Protein AF-X1HM21-F1 (afdb_monomer)

pLDDT: mean 89.94, std 10.18, range [61.56, 97.19]

Organism: NCBI:txid412755

Radius of gyration: 11.11 Å; Cα contacts (8 Å, |Δi|>4): 83; chains: 1; bounding box: 26×28×23 Å

Sequence (54 aa):
IIGAIQDPQFGALVMFGSGGIEVEGLKDVQFALAPLKYLEAKQLLEDTWAGKKL

InterPro domains:
  IPR051538 Acyl-CoA Synthetase/Transferase [PTHR43334] (1-54)

Structure (mmCIF, N/CA/C/O backbone):
data_AF-X1HM21-F1
#
_entry.id   AF-X1HM21-F1
#
loop_
_atom_site.group_PDB
_atom_site.id
_atom_site.type_symbol
_atom_site.label_atom_id
_atom_site.label_alt_id
_atom_site.label_comp_id
_atom_site.label_asym_id
_atom_site.label_entity_id
_atom_site.label_seq_id
_atom_site.pdbx_PDB_ins_code
_atom_site.Cartn_x
_atom_site.Cartn_y
_atom_site.Cartn_z
_atom_site.occupancy
_atom_site.B_iso_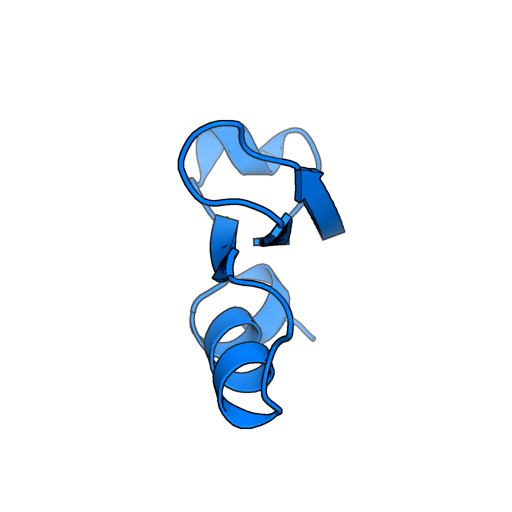or_equiv
_atom_site.auth_seq_id
_atom_site.auth_comp_id
_atom_site.auth_asym_id
_atom_site.auth_atom_id
_atom_site.pdbx_PDB_model_num
ATOM 1 N N . ILE A 1 1 ? 6.647 2.836 -0.256 1.00 90.19 1 ILE A N 1
ATOM 2 C CA . ILE A 1 1 ? 6.292 2.521 1.148 1.00 90.19 1 ILE A CA 1
ATOM 3 C C . ILE A 1 1 ? 5.031 1.686 1.169 1.00 90.19 1 ILE A C 1
ATOM 5 O O . ILE A 1 1 ? 4.244 1.772 0.233 1.00 90.19 1 ILE A O 1
ATOM 9 N N . ILE A 1 2 ? 4.848 0.908 2.231 1.00 93.38 2 ILE A N 1
ATOM 10 C CA . ILE A 1 2 ? 3.583 0.247 2.531 1.00 93.38 2 ILE A CA 1
ATOM 11 C C . ILE A 1 2 ? 3.139 0.687 3.9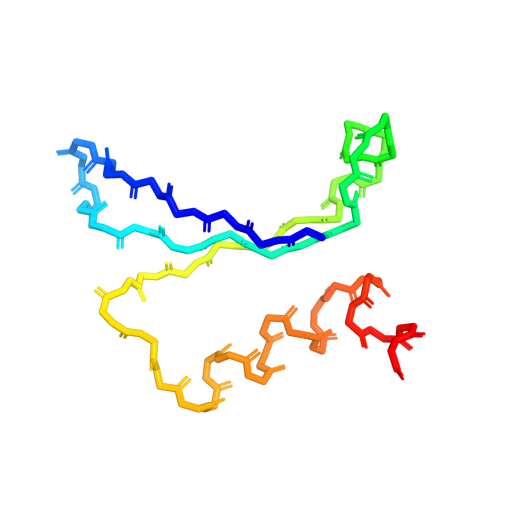24 1.00 93.38 2 ILE A C 1
ATOM 13 O O . ILE A 1 2 ? 3.977 0.845 4.814 1.00 93.38 2 ILE A O 1
ATOM 17 N N . GLY A 1 3 ? 1.848 0.930 4.097 1.00 93.38 3 GLY A N 1
ATOM 18 C CA . GLY A 1 3 ? 1.262 1.316 5.375 1.00 93.38 3 GLY A CA 1
ATOM 19 C C . GLY A 1 3 ? -0.051 0.591 5.613 1.00 93.38 3 GLY A C 1
ATOM 20 O O . GLY A 1 3 ? -0.692 0.136 4.669 1.00 93.38 3 GLY A O 1
ATOM 21 N N . ALA A 1 4 ? -0.443 0.491 6.876 1.00 95.06 4 ALA A N 1
ATOM 22 C CA . ALA A 1 4 ? -1.739 -0.033 7.276 1.00 95.06 4 ALA A CA 1
ATOM 23 C C . ALA A 1 4 ? -2.365 0.912 8.303 1.0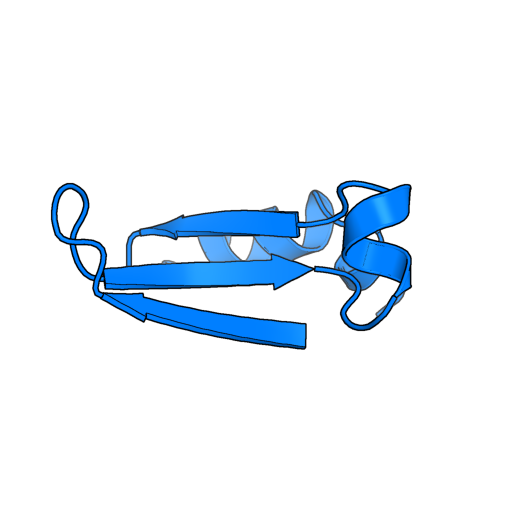0 95.06 4 ALA A C 1
ATOM 25 O O . ALA A 1 4 ? -1.665 1.424 9.179 1.00 95.06 4 ALA A O 1
ATOM 26 N N . ILE A 1 5 ? -3.667 1.152 8.184 1.00 94.62 5 ILE A N 1
ATOM 27 C CA . ILE A 1 5 ? -4.422 2.035 9.076 1.00 94.62 5 ILE A CA 1
ATOM 28 C C . ILE A 1 5 ? -5.789 1.430 9.389 1.00 94.62 5 ILE A C 1
ATOM 30 O O . ILE A 1 5 ? -6.410 0.804 8.535 1.00 94.62 5 ILE A O 1
ATOM 34 N N . GLN A 1 6 ? -6.257 1.618 10.622 1.00 97.00 6 GLN A N 1
ATOM 35 C CA . GLN A 1 6 ? -7.630 1.319 11.010 1.00 97.00 6 GLN A CA 1
AT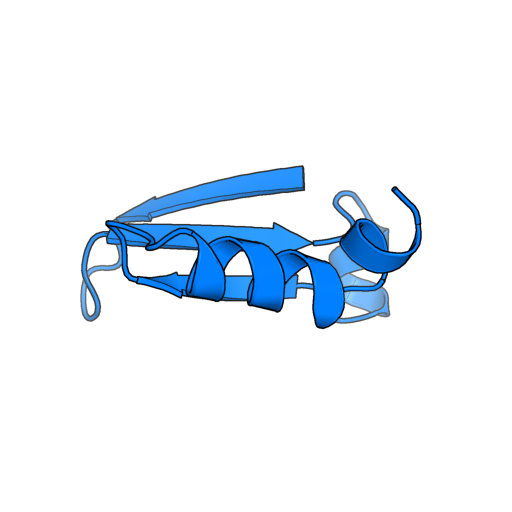OM 36 C C . GLN A 1 6 ? -8.470 2.585 10.819 1.00 97.00 6 GLN A C 1
ATOM 38 O O . GLN A 1 6 ? -8.445 3.484 11.659 1.00 97.00 6 GLN A O 1
ATOM 43 N N . ASP A 1 7 ? -9.188 2.663 9.704 1.00 95.44 7 ASP A N 1
ATOM 44 C CA . ASP A 1 7 ? -10.100 3.763 9.427 1.00 95.44 7 ASP A CA 1
ATOM 45 C C . ASP A 1 7 ? -11.440 3.563 10.171 1.00 95.44 7 ASP A C 1
ATOM 47 O O . ASP A 1 7 ? -11.995 2.457 10.148 1.00 95.44 7 ASP A O 1
ATOM 51 N N . PRO A 1 8 ? -11.985 4.600 10.835 1.00 95.38 8 PRO A N 1
ATOM 52 C CA . PRO A 1 8 ? -13.241 4.492 11.582 1.00 95.38 8 PRO A CA 1
ATOM 53 C C . PRO A 1 8 ? -14.480 4.170 10.734 1.00 95.38 8 PRO A C 1
ATOM 55 O O . PRO A 1 8 ? -15.453 3.648 11.273 1.00 95.38 8 PRO A O 1
ATOM 58 N N . GLN A 1 9 ? -14.477 4.503 9.442 1.00 96.69 9 GLN A N 1
ATOM 59 C CA . GLN A 1 9 ? -15.603 4.285 8.528 1.00 96.69 9 GLN A CA 1
ATOM 60 C C . GLN A 1 9 ? -15.421 3.010 7.704 1.00 96.69 9 GLN A C 1
ATOM 62 O O . GLN A 1 9 ? -16.365 2.240 7.536 1.00 96.69 9 GLN A O 1
ATOM 67 N N . PHE A 1 10 ? -14.212 2.784 7.193 1.00 93.00 10 PHE A N 1
ATOM 68 C CA . PHE A 1 10 ? -13.927 1.712 6.237 1.00 93.00 10 PHE A CA 1
ATOM 69 C C . PHE A 1 10 ? -13.318 0.461 6.870 1.00 93.00 10 PHE A C 1
ATOM 71 O O . PHE A 1 10 ? -13.309 -0.601 6.253 1.00 93.00 10 PHE A O 1
ATOM 78 N N . GLY A 1 11 ? -12.830 0.552 8.105 1.00 95.25 11 GLY A N 1
ATOM 79 C CA . GLY A 1 11 ? -12.137 -0.545 8.756 1.00 95.25 11 GLY A CA 1
ATOM 80 C C . GLY A 1 11 ? -10.647 -0.582 8.402 1.00 95.25 11 GLY A C 1
ATOM 81 O O . GLY A 1 11 ? -10.005 0.451 8.231 1.00 95.25 11 GLY A O 1
ATOM 82 N N . ALA A 1 12 ? -10.064 -1.778 8.339 1.00 97.12 12 ALA A N 1
ATOM 83 C CA . ALA A 1 12 ? -8.637 -1.924 8.070 1.00 97.12 12 ALA A CA 1
ATOM 84 C C . ALA A 1 12 ? -8.322 -1.618 6.594 1.00 97.12 12 ALA A C 1
ATOM 86 O O . ALA A 1 12 ? -8.865 -2.249 5.687 1.00 97.12 12 ALA A O 1
ATOM 87 N N . LEU A 1 13 ? -7.413 -0.676 6.363 1.00 96.62 13 LEU A N 1
AT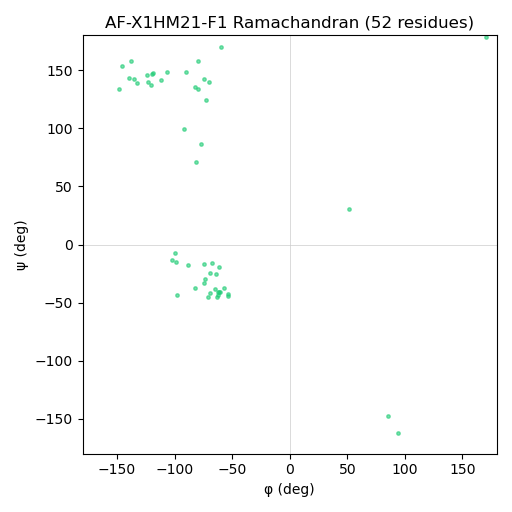OM 88 C CA . LEU A 1 13 ? -6.930 -0.269 5.048 1.00 96.62 13 LEU A CA 1
ATOM 89 C C . LEU A 1 13 ? -5.428 -0.517 4.928 1.00 96.62 13 LEU A C 1
ATOM 91 O O . LEU A 1 13 ? -4.674 -0.361 5.890 1.00 96.62 13 LEU A O 1
ATOM 95 N N . VAL A 1 14 ? -4.996 -0.839 3.714 1.00 95.94 14 VAL A N 1
ATOM 96 C CA . VAL A 1 14 ? -3.595 -0.884 3.293 1.00 95.94 14 VAL A CA 1
ATOM 97 C C . VAL A 1 14 ? -3.349 0.232 2.287 1.00 95.94 14 VAL A C 1
ATOM 99 O O . VAL A 1 14 ? -4.192 0.515 1.439 1.00 95.94 14 VAL A O 1
ATOM 102 N N . MET A 1 15 ? -2.179 0.848 2.387 1.00 93.38 15 MET A N 1
ATOM 103 C CA . MET A 1 15 ? -1.693 1.924 1.535 1.00 93.38 15 MET A CA 1
ATOM 104 C C . MET A 1 15 ? -0.394 1.493 0.851 1.00 93.38 15 MET A C 1
ATOM 106 O O . MET A 1 15 ? 0.498 0.964 1.519 1.00 93.38 15 MET A O 1
ATOM 110 N N . PHE A 1 16 ? -0.245 1.789 -0.440 1.00 95.38 16 PHE A N 1
ATOM 111 C CA . PHE A 1 16 ? 1.003 1.614 -1.187 1.00 95.38 16 PHE A CA 1
ATOM 112 C C . PHE A 1 16 ? 1.309 2.840 -2.061 1.00 95.38 16 PHE A C 1
ATOM 114 O O .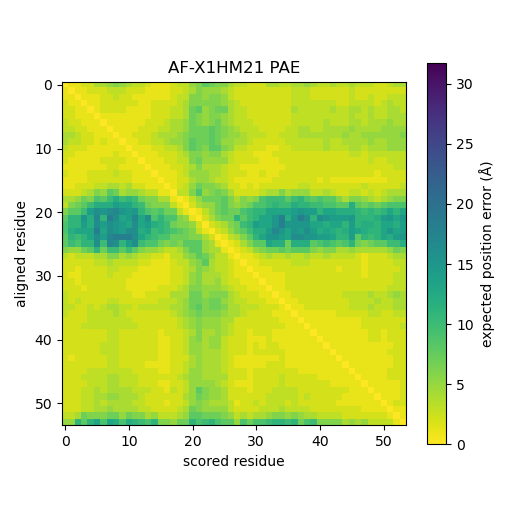 PHE A 1 16 ? 0.388 3.431 -2.614 1.00 95.38 16 PHE A O 1
ATOM 121 N N . GLY A 1 17 ? 2.585 3.231 -2.180 1.00 93.69 17 GLY A N 1
ATOM 122 C CA . GLY A 1 17 ? 2.987 4.405 -2.974 1.00 93.69 17 GLY A CA 1
ATOM 123 C C . GLY A 1 17 ? 4.451 4.838 -2.820 1.00 93.69 17 GLY A C 1
ATOM 124 O O . GLY A 1 17 ? 5.201 4.245 -2.031 1.00 93.69 17 GLY A O 1
ATOM 125 N N . SER A 1 18 ? 4.880 5.877 -3.545 1.00 89.50 18 SER A N 1
ATOM 126 C CA . SER A 1 18 ? 6.242 6.441 -3.476 1.00 89.50 18 SER A CA 1
ATOM 127 C C . SER A 1 18 ? 6.407 7.309 -2.221 1.00 89.50 18 SER A C 1
ATOM 129 O O . SER A 1 18 ? 6.147 8.503 -2.241 1.00 89.50 18 SER A O 1
ATOM 131 N N . GLY A 1 19 ? 6.760 6.705 -1.083 1.00 80.81 19 GLY A N 1
ATOM 132 C CA . GLY A 1 19 ? 6.856 7.411 0.206 1.00 80.81 19 GLY A CA 1
ATOM 133 C C . GLY A 1 19 ? 7.862 8.569 0.246 1.00 80.81 19 GLY A C 1
ATOM 134 O O . GLY A 1 19 ? 8.697 8.706 -0.637 1.00 80.81 19 GLY A O 1
ATOM 135 N N . GLY A 1 20 ? 7.829 9.358 1.325 1.00 75.81 20 GLY A N 1
ATOM 136 C CA . GLY A 1 20 ? 8.684 10.540 1.506 1.00 75.81 20 GLY A CA 1
ATOM 137 C C . GLY A 1 20 ? 7.996 11.833 1.056 1.00 75.81 20 GLY A C 1
ATOM 138 O O . GLY A 1 20 ? 6.777 11.867 0.908 1.00 75.81 20 GLY A O 1
ATOM 139 N N . ILE A 1 21 ? 8.772 12.899 0.835 1.00 65.31 21 ILE A N 1
ATOM 140 C CA . ILE A 1 21 ? 8.249 14.208 0.385 1.00 65.31 21 ILE A CA 1
ATOM 141 C C . ILE A 1 21 ? 7.549 14.140 -0.986 1.00 65.31 21 ILE A C 1
ATOM 143 O O . ILE A 1 21 ? 6.756 15.012 -1.327 1.00 65.31 21 ILE A O 1
ATOM 147 N N . GLU A 1 22 ? 7.820 13.092 -1.768 1.00 61.56 22 GLU A N 1
ATOM 148 C CA . GLU A 1 22 ? 7.268 12.894 -3.110 1.00 61.56 22 GLU A CA 1
ATOM 149 C C . GLU A 1 22 ? 5.785 12.465 -3.101 1.00 61.56 22 GLU A C 1
ATOM 151 O O . GLU A 1 22 ? 5.102 12.650 -4.110 1.00 61.56 22 GLU A O 1
ATOM 156 N N . VAL A 1 23 ? 5.245 11.986 -1.966 1.00 63.75 23 VAL A N 1
ATOM 157 C CA . VAL A 1 23 ? 3.816 11.618 -1.833 1.00 63.75 23 VAL A CA 1
ATOM 158 C C . VAL A 1 23 ? 2.908 12.832 -2.023 1.00 63.75 23 VAL A C 1
ATOM 160 O O . VAL A 1 23 ? 1.907 12.755 -2.737 1.00 63.75 23 VAL A O 1
ATOM 163 N N . GLU A 1 24 ? 3.249 13.961 -1.399 1.00 62.66 24 GLU A N 1
ATOM 164 C CA . GLU A 1 24 ? 2.398 15.157 -1.409 1.00 62.66 24 GLU A CA 1
ATOM 165 C C . GLU A 1 24 ? 2.414 15.861 -2.773 1.00 62.66 24 GLU A C 1
ATOM 167 O O . GLU A 1 24 ? 1.410 16.445 -3.181 1.00 62.66 24 GLU A O 1
ATOM 172 N N . GLY A 1 25 ? 3.528 15.758 -3.507 1.00 63.25 25 GLY A N 1
ATOM 173 C CA . GLY A 1 25 ? 3.697 16.382 -4.820 1.00 63.25 25 GLY A CA 1
ATOM 174 C C . GLY A 1 25 ? 3.102 15.582 -5.982 1.00 63.25 25 GLY A C 1
ATOM 175 O O . GLY A 1 25 ? 2.554 16.179 -6.908 1.00 63.25 25 GLY A O 1
ATOM 176 N N . LEU A 1 26 ? 3.190 14.246 -5.947 1.00 68.06 26 LEU A N 1
ATOM 177 C CA . LEU A 1 26 ? 2.786 13.382 -7.068 1.00 68.06 26 LEU A CA 1
ATOM 178 C C . LEU A 1 26 ? 1.431 12.697 -6.875 1.00 68.06 26 LEU A C 1
ATOM 180 O O . LEU A 1 26 ? 0.892 12.163 -7.843 1.00 68.06 26 LEU A O 1
ATOM 184 N N . LYS A 1 27 ? 0.877 12.703 -5.654 1.00 79.50 27 LYS A N 1
ATOM 185 C CA . LYS A 1 27 ? -0.307 11.904 -5.289 1.00 79.50 27 LYS A CA 1
ATOM 186 C C . LYS A 1 27 ? -0.159 10.420 -5.668 1.00 79.50 27 LYS A C 1
ATOM 188 O O . LYS A 1 27 ? -1.149 9.758 -5.965 1.00 79.50 27 LYS A O 1
ATOM 193 N N . ASP A 1 28 ? 1.071 9.900 -5.655 1.00 90.19 28 ASP A N 1
ATOM 194 C CA . ASP A 1 28 ? 1.375 8.504 -5.985 1.00 90.19 28 ASP A CA 1
ATOM 195 C C . ASP A 1 28 ? 1.114 7.597 -4.782 1.00 90.19 28 ASP A C 1
ATOM 197 O O . ASP A 1 28 ? 2.030 7.133 -4.098 1.00 90.19 28 ASP A O 1
ATOM 201 N N . VAL A 1 29 ? -0.164 7.410 -4.473 1.00 90.75 29 VAL A N 1
ATOM 202 C CA . VAL A 1 29 ? -0.610 6.570 -3.370 1.00 90.75 29 VAL A CA 1
ATOM 203 C C . VAL A 1 29 ? -1.948 5.935 -3.710 1.00 90.75 29 VAL A C 1
ATOM 205 O O . VAL A 1 29 ? -2.864 6.607 -4.174 1.00 90.75 29 VAL A O 1
ATOM 208 N N . GLN A 1 30 ? -2.063 4.637 -3.452 1.00 93.94 30 GLN A N 1
ATOM 209 C CA . GLN A 1 30 ? -3.293 3.874 -3.613 1.00 93.94 30 GLN A CA 1
ATOM 210 C C . GLN A 1 30 ? -3.661 3.183 -2.302 1.00 93.94 30 GLN A C 1
ATOM 212 O O . GLN A 1 30 ? -2.789 2.745 -1.544 1.00 93.94 30 GLN A O 1
ATOM 217 N N . PHE A 1 31 ? -4.966 3.081 -2.055 1.00 93.44 31 PHE A N 1
ATOM 218 C CA . PHE A 1 31 ? -5.539 2.464 -0.862 1.00 93.44 31 PHE A CA 1
ATOM 219 C C . PHE A 1 31 ? -6.418 1.277 -1.239 1.00 93.44 31 PHE A C 1
ATOM 221 O O . PHE A 1 31 ? -7.106 1.299 -2.258 1.00 93.44 31 PHE A O 1
ATOM 228 N N . ALA A 1 32 ? -6.436 0.263 -0.382 1.00 96.06 32 ALA A N 1
ATOM 229 C CA . ALA A 1 32 ? -7.313 -0.889 -0.517 1.00 96.06 32 ALA A CA 1
ATOM 230 C C . ALA A 1 32 ? -7.754 -1.412 0.851 1.00 96.06 32 ALA A C 1
ATOM 232 O O . ALA A 1 32 ? -7.045 -1.263 1.846 1.00 96.06 32 ALA A O 1
ATOM 233 N N . LEU A 1 33 ? -8.920 -2.055 0.891 1.00 96.50 33 LEU A N 1
ATOM 234 C CA . LEU A 1 33 ? -9.417 -2.728 2.088 1.00 96.50 33 LEU A CA 1
ATOM 235 C C . LEU A 1 33 ? -8.589 -3.974 2.396 1.00 96.50 33 LEU A C 1
ATOM 237 O O . LEU A 1 33 ? -8.226 -4.741 1.505 1.00 96.50 33 LEU A O 1
ATOM 241 N N . ALA A 1 34 ? -8.321 -4.183 3.681 1.00 95.38 34 ALA A N 1
ATOM 242 C CA . ALA A 1 34 ? -7.772 -5.429 4.182 1.00 95.38 34 ALA A CA 1
ATOM 243 C C . ALA A 1 34 ? -8.905 -6.403 4.566 1.00 95.38 34 ALA A C 1
ATOM 245 O O . ALA A 1 34 ? -9.945 -5.968 5.066 1.00 95.38 34 ALA A O 1
ATOM 246 N N . PRO A 1 35 ? -8.691 -7.724 4.424 1.00 95.19 35 PRO A N 1
ATOM 247 C CA . PRO A 1 35 ? -7.505 -8.368 3.855 1.00 95.19 35 PRO A CA 1
ATOM 248 C C . PRO A 1 35 ? -7.442 -8.255 2.322 1.00 95.19 35 PRO A C 1
ATOM 250 O O . PRO A 1 35 ? -8.450 -8.401 1.639 1.00 95.19 35 PRO A O 1
ATOM 253 N N . LEU A 1 36 ? -6.228 -8.062 1.799 1.00 95.19 36 LEU A N 1
ATOM 254 C CA . LEU A 1 36 ? -5.946 -7.964 0.365 1.00 95.19 36 LEU A CA 1
ATOM 255 C C . LEU A 1 36 ? -5.829 -9.345 -0.292 1.00 95.19 36 LEU A C 1
ATOM 257 O O . LEU A 1 36 ? -5.104 -10.221 0.190 1.00 95.19 36 LEU A O 1
ATOM 261 N N . LYS A 1 37 ? -6.454 -9.515 -1.457 1.00 96.62 37 LYS A N 1
ATOM 262 C CA . LYS A 1 37 ? -6.167 -10.612 -2.388 1.00 96.62 37 LYS A CA 1
ATOM 263 C C . LYS A 1 37 ? -4.920 -10.297 -3.206 1.00 96.62 37 LYS A C 1
ATOM 265 O O . LYS A 1 37 ? -4.576 -9.142 -3.444 1.00 96.62 37 LYS A O 1
ATOM 270 N N . TYR A 1 38 ? -4.293 -11.344 -3.738 1.00 96.56 38 TYR A N 1
ATOM 271 C CA . TYR A 1 38 ? -3.121 -11.209 -4.608 1.00 96.56 38 TYR A CA 1
ATOM 272 C C . TYR A 1 38 ? -3.358 -10.260 -5.795 1.00 96.56 38 TYR A C 1
ATOM 274 O O . TYR A 1 38 ? -2.504 -9.435 -6.098 1.00 96.56 38 TYR A O 1
ATOM 282 N N . LEU A 1 39 ? -4.525 -10.345 -6.444 1.00 97.19 39 LEU A N 1
ATOM 283 C CA . LEU A 1 39 ? -4.859 -9.471 -7.575 1.00 97.19 39 LEU A CA 1
ATOM 284 C C . LEU A 1 39 ? -4.980 -8.001 -7.164 1.00 97.19 39 LEU A C 1
ATOM 286 O O . LEU A 1 39 ? -4.523 -7.133 -7.894 1.00 97.19 39 LEU A O 1
ATOM 290 N N . GLU A 1 40 ? -5.540 -7.722 -5.988 1.00 96.56 40 GLU A N 1
ATOM 291 C CA . GLU A 1 40 ? -5.661 -6.356 -5.470 1.00 96.56 40 GLU A CA 1
ATOM 292 C C . GLU A 1 40 ? -4.280 -5.801 -5.110 1.00 96.56 40 GLU A C 1
ATOM 294 O O . GLU A 1 40 ? -3.949 -4.677 -5.473 1.00 96.56 40 GLU A O 1
ATOM 299 N N . ALA A 1 41 ? -3.423 -6.620 -4.492 1.00 95.88 41 ALA A N 1
ATOM 300 C CA . ALA A 1 41 ? -2.037 -6.246 -4.224 1.00 95.88 41 ALA A CA 1
ATOM 301 C C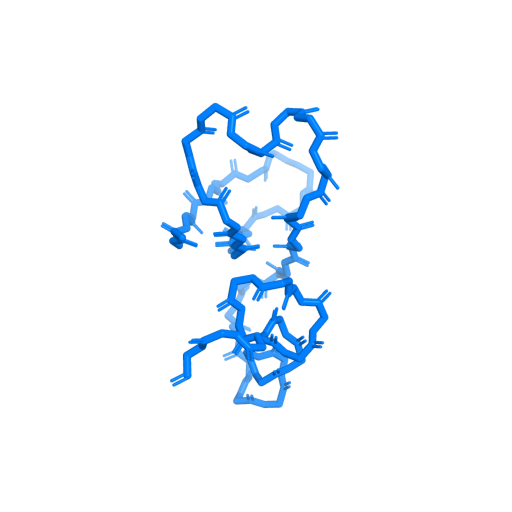 . ALA A 1 41 ? -1.254 -5.975 -5.519 1.00 95.88 41 ALA A C 1
ATOM 303 O O . ALA A 1 41 ? -0.499 -5.009 -5.591 1.00 95.88 41 ALA A O 1
ATOM 304 N N . LYS A 1 42 ? -1.460 -6.792 -6.558 1.00 96.88 42 LYS A N 1
ATOM 305 C CA . LYS A 1 42 ? -0.863 -6.576 -7.878 1.00 96.88 42 LYS A CA 1
ATOM 306 C C . LYS A 1 42 ? -1.344 -5.262 -8.500 1.00 96.88 42 LYS A C 1
ATOM 308 O O . LYS A 1 42 ? -0.518 -4.506 -9.000 1.00 96.88 42 LYS A O 1
ATOM 313 N N . GLN A 1 43 ? -2.637 -4.959 -8.400 1.00 96.69 43 GLN A N 1
ATOM 314 C CA . GLN A 1 43 ? -3.195 -3.711 -8.916 1.00 96.69 43 GLN A CA 1
ATOM 315 C C . GLN A 1 43 ? -2.591 -2.482 -8.221 1.00 96.69 43 GLN A C 1
ATOM 317 O O . GLN A 1 43 ? -2.227 -1.523 -8.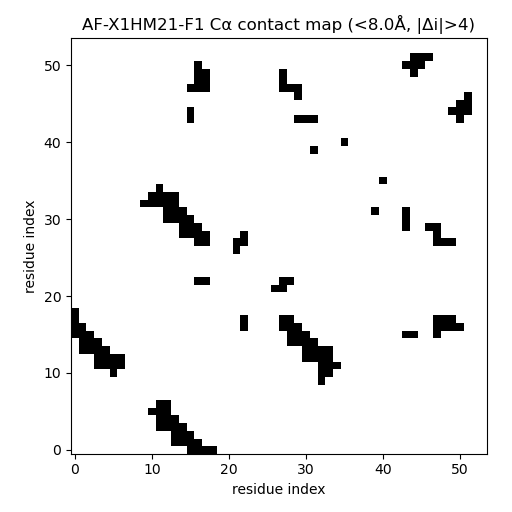892 1.00 96.69 43 GLN A O 1
ATOM 322 N N . LEU A 1 44 ? -2.385 -2.528 -6.898 1.00 95.38 44 LEU A N 1
ATOM 323 C CA . LEU A 1 44 ? -1.714 -1.443 -6.165 1.00 95.38 44 LEU A CA 1
ATOM 324 C C . LEU A 1 44 ? -0.303 -1.148 -6.706 1.00 95.38 44 LEU A C 1
ATOM 326 O O . LEU A 1 44 ? 0.107 0.013 -6.765 1.00 95.38 44 LEU A O 1
ATOM 330 N N . LEU A 1 45 ? 0.441 -2.183 -7.112 1.00 95.50 45 LEU A N 1
ATOM 331 C CA . LEU A 1 45 ? 1.759 -2.018 -7.733 1.00 95.50 45 LEU A CA 1
ATOM 332 C C . LEU A 1 45 ? 1.643 -1.428 -9.145 1.00 95.50 45 LEU A C 1
ATOM 334 O O . LEU A 1 45 ? 2.381 -0.514 -9.500 1.00 95.50 45 LEU A O 1
ATOM 338 N N . GLU A 1 46 ? 0.717 -1.936 -9.954 1.00 95.69 46 GLU A N 1
ATOM 339 C CA . GLU A 1 46 ? 0.535 -1.493 -11.341 1.00 95.69 46 GLU A CA 1
ATOM 340 C C . GLU A 1 46 ? -0.027 -0.068 -11.450 1.00 95.69 46 GLU A C 1
ATOM 342 O O . GLU A 1 46 ? 0.222 0.613 -12.445 1.00 95.69 46 GLU A O 1
ATOM 347 N N . ASP A 1 47 ? -0.735 0.408 -10.429 1.00 94.31 47 ASP A N 1
ATOM 348 C CA . ASP A 1 47 ? -1.358 1.734 -10.420 1.00 94.31 47 ASP A CA 1
ATOM 349 C C . ASP A 1 47 ? -0.443 2.836 -9.893 1.00 94.31 47 ASP A C 1
ATOM 351 O O . ASP A 1 47 ? -0.686 4.012 -10.159 1.00 94.31 47 ASP A O 1
ATOM 355 N N . THR A 1 48 ? 0.625 2.474 -9.187 1.00 93.00 48 THR A N 1
ATOM 356 C CA . THR A 1 48 ? 1.549 3.442 -8.596 1.00 93.00 48 THR A CA 1
ATOM 357 C C . THR A 1 48 ? 2.862 3.495 -9.362 1.00 93.00 48 THR A C 1
ATOM 359 O O . THR A 1 48 ? 3.351 2.510 -9.920 1.00 93.00 48 THR A O 1
ATOM 362 N N . TRP A 1 49 ? 3.478 4.669 -9.387 1.00 90.62 49 TRP A N 1
ATOM 363 C CA . TRP A 1 49 ? 4.825 4.843 -9.903 1.00 90.62 49 TRP A CA 1
ATOM 364 C C . TRP A 1 49 ? 5.833 4.004 -9.126 1.00 90.62 49 TRP A C 1
ATOM 366 O O . TRP A 1 49 ? 6.689 3.360 -9.735 1.00 90.62 49 TRP A O 1
ATOM 376 N N . ALA A 1 50 ? 5.688 3.958 -7.799 1.00 91.25 50 ALA A N 1
ATOM 377 C CA . ALA A 1 50 ? 6.509 3.109 -6.950 1.00 91.25 50 ALA A CA 1
ATOM 378 C C . ALA A 1 50 ? 6.499 1.643 -7.397 1.00 91.25 50 ALA A C 1
ATOM 380 O O . ALA A 1 50 ? 7.563 1.038 -7.466 1.00 91.25 50 ALA A O 1
ATOM 381 N N . GLY A 1 51 ? 5.336 1.077 -7.730 1.00 93.44 51 GLY A N 1
ATOM 382 C CA . GLY A 1 51 ? 5.256 -0.316 -8.163 1.00 93.44 51 GLY A CA 1
ATOM 383 C C . GLY A 1 51 ? 5.767 -0.543 -9.585 1.00 93.44 51 GLY A C 1
ATOM 384 O O . GLY A 1 51 ? 6.411 -1.555 -9.831 1.00 93.44 51 GLY A O 1
ATOM 385 N N . LYS A 1 52 ? 5.602 0.427 -10.495 1.00 92.25 52 LYS A N 1
ATOM 386 C CA . LYS A 1 52 ? 6.186 0.386 -11.856 1.00 92.25 52 LYS A CA 1
ATOM 387 C C . LYS A 1 52 ? 7.716 0.479 -11.884 1.00 92.25 52 LYS A C 1
ATOM 389 O O . LYS A 1 52 ? 8.315 0.243 -12.932 1.00 92.25 52 LYS A O 1
ATOM 394 N N . LYS A 1 53 ? 8.340 0.905 -10.782 1.00 88.88 53 LYS A N 1
ATOM 395 C CA . LYS A 1 53 ? 9.795 1.066 -10.643 1.00 88.88 53 LYS A CA 1
ATOM 396 C C . LYS A 1 53 ? 10.500 -0.085 -9.927 1.00 88.88 53 LYS A C 1
ATOM 398 O O . LYS A 1 53 ? 11.731 -0.059 -9.888 1.00 88.88 53 LYS A O 1
ATOM 403 N N . LEU A 1 54 ? 9.748 -1.031 -9.365 1.00 81.44 54 LEU A N 1
ATOM 404 C CA . LEU A 1 54 ? 10.262 -2.281 -8.794 1.00 81.44 54 LEU A CA 1
ATOM 405 C C . LEU A 1 54 ? 10.574 -3.292 -9.903 1.00 81.44 54 LEU A C 1
ATOM 407 O O . LEU A 1 54 ? 11.568 -4.030 -9.726 1.00 81.44 54 LEU A O 1
#

Solvent-accessible surface area (backbone atoms only — not comparable to full-atom values): 3166 Å² total; per-residue (Å²): 80,79,50,75,47,79,41,95,87,81,38,46,34,37,38,37,22,38,60,69,83,53,29,81,77,66,62,32,63,45,77,45,63,57,87,70,51,72,69,58,56,50,48,48,27,71,74,17,65,47,42,72,70,109

Mean predicted aligned error: 3.8 Å

Foldseek 3Di:
DKDWDQDPPQGIKIKDEDDDPVCVVPVQMDMDDPPDDPVRVVVNLVSGPNSVVD

Nearest PDB structures (foldseek):
  4xz3-assembly1_D  TM=8.480E-01  e=1.615E-04  Candidatus Korarchaeum crypt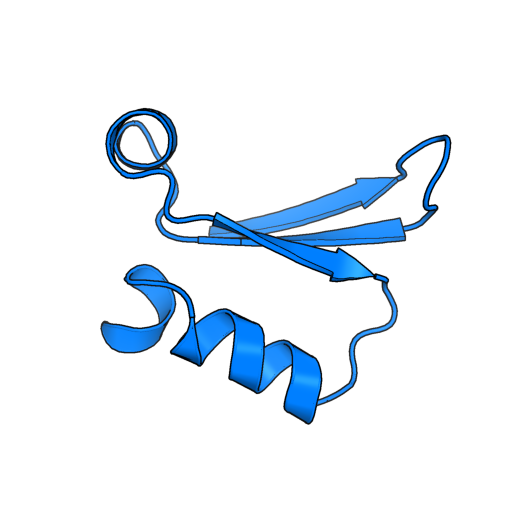ofilum OPF8
  4yaj-assembly1_D  TM=8.279E-01  e=1.273E-03  Candidatus Korarchaeum cryptofilum OPF8
  4xyl-assembly1_D  TM=8.261E-01  e=1.188E-03  Candidatus Korarchaeum cryptofilum OPF8
  1wr2-assembly1_A  TM=8.354E-01  e=1.676E-03  Pyrococcus horikoshii OT3
  8wzu-assembly1_A  TM=8.539E-01  e=3.335E-03  Nitrosopumilus maritimus SCM1

Secondary structure (DSSP, 8-state):
-EEEEEETTTEEEEEEE--STHHHHH--EEEEESSPPHHHHHHHHHHSHHHHT-